Protein 4JM1 (pdb70)

CATH classification: 3.30.300.300

Solvent-accessible surface area: 5187 Å² total

Radius of gyration: 11.24 Å; Cα contacts (8 Å, |Δi|>4): 171; chains: 1; bounding box: 30×22×26 Å

Structure (mmCIF, N/CA/C/O backbone):
data_4JM1
#
_entry.id   4JM1
#
_cell.length_a   37.405
_cell.length_b   45.673
_cell.length_c   48.105
_cell.angle_alpha   90.000
_cell.angle_beta   90.000
_cell.angle_gamma   90.000
#
_symmetry.space_group_name_H-M   'P 21 21 21'
#
loop_
_entity.id
_entity.type
_entity.pdbx_description
1 polymer 'hypothetical protein'
2 non-polymer 1,2-ETHANEDIOL
3 water water
#
loop_
_atom_site.group_PDB
_atom_site.id
_atom_site.type_symbol
_atom_site.label_atom_id
_atom_site.label_alt_id
_atom_site.label_comp_id
_atom_site.label_asym_id
_atom_site.label_entity_id
_atom_site.label_seq_id
_atom_site.pdbx_PDB_ins_code
_atom_site.Cartn_x
_atom_site.Cartn_y
_atom_site.Cartn_z
_atom_site.occupancy
_atom_site.B_iso_or_equiv
_atom_site.auth_seq_id
_atom_site.auth_comp_id
_atom_site.auth_asym_id
_atom_site.auth_atom_id
_atom_site.pdbx_PDB_model_num
ATOM 1 N N . GLY A 1 1 ? 22.084 11.272 6.333 1.00 33.62 0 GLY A N 1
ATOM 2 C CA . GLY A 1 1 ? 23.155 11.825 7.21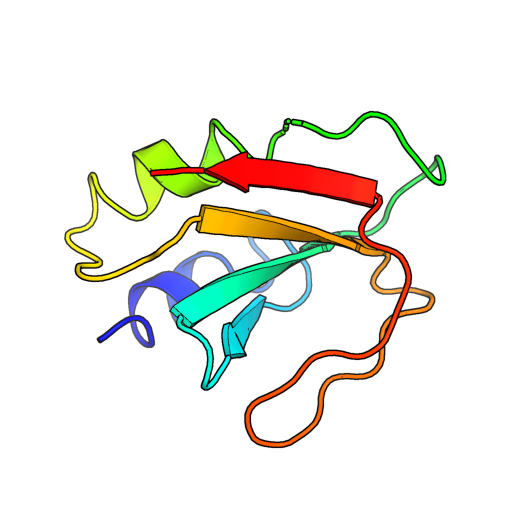0 1.00 29.87 0 GLY A CA 1
ATOM 3 C C . GLY A 1 1 ? 24.497 11.166 6.924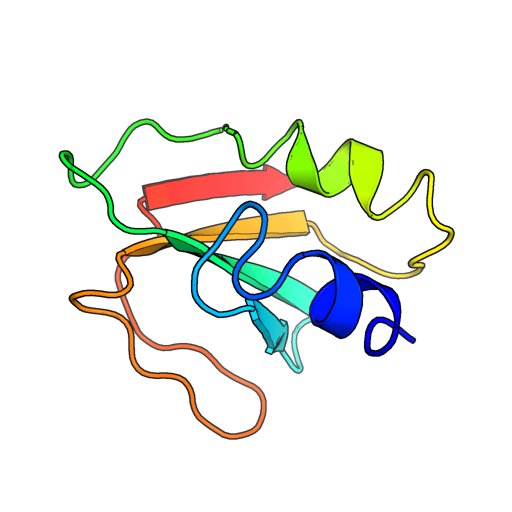 1.00 26.14 0 GLY A C 1
ATOM 4 O O . GLY A 1 1 ? 24.682 10.488 5.916 1.00 27.34 0 GLY A O 1
ATOM 5 N N . ALA A 1 2 ? 25.436 11.359 7.833 1.00 21.74 26 ALA A N 1
ATOM 6 C CA . ALA A 1 2 ? 26.806 10.932 7.631 1.00 16.85 26 ALA A CA 1
ATOM 7 C C . ALA A 1 2 ? 27.173 9.609 8.304 1.00 14.74 26 ALA A C 1
ATOM 8 O O . ALA A 1 2 ? 28.313 9.164 8.175 1.00 13.77 26 ALA A O 1
ATOM 10 N N . ASP A 1 3 ? 26.255 8.996 9.047 1.00 14.94 27 ASP A N 1
ATOM 11 C CA A ASP A 1 3 ? 26.604 7.803 9.848 0.80 15.50 27 ASP A CA 1
ATOM 12 C CA B ASP A 1 3 ? 26.587 7.804 9.845 0.20 15.84 27 ASP A CA 1
ATOM 13 C C . ASP A 1 3 ? 27.157 6.650 9.019 1.00 14.64 27 ASP A C 1
ATOM 14 O O . ASP A 1 3 ? 28.098 6.001 9.433 1.00 14.56 27 ASP A O 1
ATOM 23 N N . LYS A 1 4 ? 26.564 6.372 7.866 1.00 14.97 28 LYS A N 1
ATOM 24 C CA . LYS A 1 4 ? 27.039 5.245 7.070 1.00 13.84 28 LYS A CA 1
ATOM 25 C C . LYS A 1 4 ? 28.444 5.491 6.537 1.00 12.81 28 LYS A C 1
ATOM 26 O O . LYS A 1 4 ? 29.299 4.588 6.566 1.00 13.88 28 LYS A O 1
ATOM 32 N N . TYR A 1 5 ? 28.685 6.714 6.082 1.00 12.12 29 TYR A N 1
ATOM 33 C CA . TYR A 1 5 ? 30.033 7.076 5.629 1.00 10.86 29 TYR A CA 1
ATOM 34 C C . TYR A 1 5 ? 31.057 6.999 6.764 1.00 10.90 29 TYR A C 1
ATOM 35 O O . TYR A 1 5 ? 32.108 6.379 6.609 1.00 11.24 29 TYR A O 1
ATOM 44 N N . ILE A 1 6 ? 30.717 7.596 7.906 1.00 10.24 30 ILE A N 1
ATOM 45 C CA . ILE A 1 6 ? 31.609 7.557 9.065 1.00 10.27 30 ILE A CA 1
ATOM 46 C C . ILE A 1 6 ? 31.917 6.088 9.445 1.00 10.57 30 ILE A C 1
ATOM 47 O O . ILE A 1 6 ? 33.069 5.730 9.729 1.00 10.71 30 ILE A O 1
ATOM 52 N N . ASP A 1 7 ? 30.866 5.259 9.460 1.00 10.58 31 ASP A N 1
ATOM 53 C CA . ASP A 1 7 ? 31.068 3.850 9.826 1.00 12.62 31 ASP A CA 1
ATOM 54 C C . ASP A 1 7 ? 31.889 3.051 8.819 1.00 11.86 31 ASP A C 1
ATOM 55 O O . ASP A 1 7 ? 32.393 1.971 9.139 1.00 12.30 31 ASP A O 1
ATOM 60 N N . THR A 1 8 ? 32.026 3.560 7.600 1.00 11.36 32 THR A N 1
ATOM 61 C CA . THR A 1 8 ? 32.870 2.941 6.584 1.00 11.88 32 THR A CA 1
ATOM 62 C C . THR A 1 8 ? 34.328 3.391 6.675 1.00 11.40 32 THR A C 1
ATOM 63 O O . THR A 1 8 ? 35.227 2.596 6.439 1.00 11.74 32 THR A O 1
ATOM 67 N N . ILE A 1 9 ? 34.565 4.651 7.006 1.00 11.07 33 ILE A N 1
ATOM 68 C CA . ILE A 1 9 ? 35.936 5.144 7.066 1.00 11.13 33 ILE A CA 1
ATOM 69 C C . ILE A 1 9 ? 36.603 4.888 8.424 1.00 10.82 33 ILE A C 1
ATOM 70 O O . ILE A 1 9 ? 37.834 4.895 8.496 1.00 11.43 33 ILE A O 1
ATOM 75 N N . THR A 1 10 ? 35.801 4.708 9.492 1.00 11.07 34 THR A N 1
ATOM 76 C CA . THR A 1 10 ? 36.359 4.543 10.834 1.00 10.27 34 THR A CA 1
ATOM 77 C C . THR A 1 10 ? 37.183 3.261 10.926 1.00 10.46 34 THR A C 1
ATOM 78 O O . THR A 1 10 ? 36.703 2.164 10.672 1.00 12.84 34 THR A O 1
ATOM 82 N N . GLY A 1 11 ? 38.446 3.427 11.323 1.00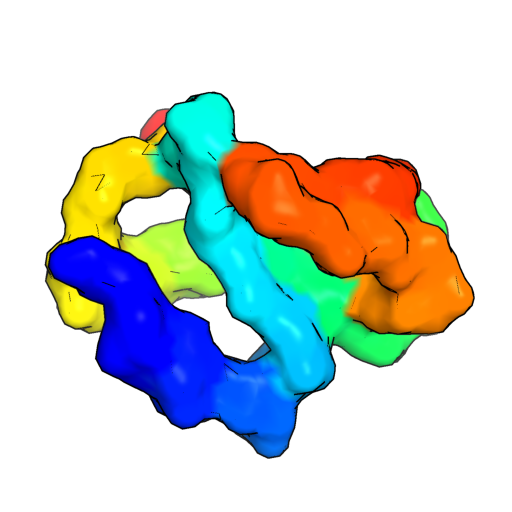 10.79 35 GLY A N 1
ATOM 83 C CA . GLY A 1 11 ? 39.371 2.318 11.349 1.00 11.01 35 GLY A CA 1
ATOM 84 C C . GLY A 1 11 ? 39.806 1.809 10.001 1.00 11.57 35 GLY A C 1
ATOM 85 O O . GLY A 1 11 ? 40.390 0.737 9.911 1.00 12.41 35 GLY A O 1
ATOM 86 N N . PHE A 1 12 ? 39.452 2.535 8.945 1.00 11.98 36 PHE A N 1
ATOM 87 C CA . PHE A 1 12 ? 39.863 2.216 7.587 1.00 10.66 36 PHE A CA 1
ATOM 88 C C . PHE A 1 12 ? 40.874 3.266 7.096 1.00 11.44 36 PHE A C 1
ATOM 89 O O . PHE A 1 12 ? 41.994 2.943 6.788 1.00 15.01 36 PHE A O 1
ATOM 97 N N . SER A 1 13 ? 40.441 4.515 7.049 1.00 11.10 37 SER A N 1
ATOM 98 C CA . SER A 1 13 ? 41.243 5.631 6.569 1.00 11.24 37 SER A CA 1
ATOM 99 C C . SER A 1 13 ? 41.448 6.725 7.634 1.00 12.39 37 SER A C 1
ATOM 100 O O . SER A 1 13 ? 42.095 7.766 7.393 1.00 13.68 37 SER A O 1
ATOM 103 N N . CYS A 1 14 ? 40.897 6.475 8.817 1.00 11.81 38 CYS A N 1
ATOM 104 C CA . CYS A 1 14 ? 41.068 7.333 9.965 1.00 12.02 38 CYS A CA 1
ATOM 105 C C . CYS A 1 14 ? 40.791 6.519 11.219 1.00 12.39 38 CYS A C 1
ATOM 106 O O . CYS A 1 14 ? 40.461 5.329 11.113 1.00 13.17 38 CYS A O 1
ATOM 109 N N . GLU A 1 15 ? 40.996 7.104 12.398 1.00 11.55 39 GLU A N 1
ATOM 110 C CA . GLU A 1 15 ? 40.719 6.401 13.640 1.00 11.31 39 GLU A CA 1
ATOM 111 C C . GLU A 1 15 ? 39.358 6.671 14.237 1.00 12.80 39 GLU A C 1
ATOM 112 O O . GLU A 1 15 ? 38.774 5.772 14.826 1.00 15.33 39 GLU A O 1
ATOM 118 N N . LYS A 1 16 ? 38.848 7.891 14.055 1.00 13.48 40 LYS A N 1
ATOM 119 C CA A LYS A 1 16 ? 37.536 8.288 14.557 0.50 12.99 40 LYS A CA 1
ATOM 120 C CA B LYS A 1 16 ? 37.559 8.335 14.593 0.50 13.03 40 LYS A CA 1
ATOM 121 C C . LYS A 1 16 ? 37.071 9.482 13.721 1.00 12.04 40 LYS A C 1
ATOM 122 O O . LYS A 1 16 ? 37.890 10.218 13.180 1.00 12.58 40 LYS A O 1
ATOM 133 N N . ALA A 1 17 ? 35.762 9.632 13.582 1.00 10.87 41 ALA A N 1
ATOM 134 C CA . ALA A 1 17 ? 35.185 10.759 12.854 1.00 10.95 41 ALA A CA 1
ATOM 135 C C . ALA A 1 17 ? 33.812 11.096 13.408 1.00 10.13 41 ALA A C 1
ATOM 136 O O . ALA A 1 17 ? 33.130 10.241 13.980 1.00 12.46 41 ALA A O 1
ATOM 138 N N . ALA A 1 18 ? 33.387 12.337 13.189 1.00 11.46 42 ALA A N 1
ATOM 139 C CA . ALA A 1 18 ? 32.074 12.788 13.631 1.00 11.90 42 ALA A CA 1
ATOM 140 C C . ALA A 1 18 ? 31.664 14.041 12.889 1.00 11.71 42 ALA A C 1
ATOM 141 O O . ALA A 1 18 ? 32.498 14.893 12.598 1.00 13.63 42 ALA A O 1
ATOM 143 N N . VAL A 1 19 ? 30.375 14.156 12.586 1.00 13.16 43 VAL A N 1
ATOM 144 C CA . VAL A 1 19 ? 29.807 15.442 12.151 1.00 14.16 43 VAL A CA 1
ATOM 145 C C . VAL A 1 19 ? 29.398 16.227 13.385 1.00 14.61 43 VAL A C 1
ATOM 146 O O . VAL A 1 19 ? 28.780 15.710 14.315 1.00 17.59 43 VAL A O 1
ATOM 150 N N . THR A 1 20 ? 29.753 17.497 13.387 1.00 14.72 44 THR A N 1
ATOM 151 C CA . THR A 1 20 ? 29.499 18.358 14.535 1.00 14.69 44 THR A CA 1
ATOM 152 C C . THR A 1 20 ? 28.278 19.237 14.244 1.00 14.36 44 THR A C 1
ATOM 153 O O . THR A 1 20 ? 27.825 19.380 13.083 1.00 16.30 44 THR A O 1
ATOM 157 N N . ASP A 1 21 ? 27.740 19.824 15.313 1.00 16.03 45 ASP A N 1
ATOM 158 C CA . ASP A 1 21 ? 26.489 20.588 15.185 1.00 16.12 45 ASP A CA 1
ATOM 159 C C . ASP A 1 21 ? 26.599 21.776 14.235 1.00 17.01 45 ASP A C 1
ATOM 160 O O . ASP A 1 21 ? 25.622 22.176 13.595 1.00 17.88 45 ASP A O 1
ATOM 165 N N . ASN A 1 22 ? 27.803 22.319 14.112 1.00 15.90 46 ASN A N 1
ATOM 166 C CA . ASN A 1 22 ? 28.033 23.460 13.237 1.00 16.44 46 ASN A CA 1
ATOM 167 C C . ASN A 1 22 ? 28.300 23.070 11.788 1.00 16.44 46 ASN A C 1
ATOM 168 O O . ASN A 1 22 ? 28.633 23.930 10.974 1.00 18.33 46 ASN A O 1
ATOM 173 N N . GLY A 1 23 ? 28.144 21.775 11.464 1.00 16.09 47 GLY A N 1
ATOM 174 C CA . GLY A 1 23 ? 28.149 21.314 10.083 1.00 16.55 47 GLY A CA 1
ATOM 175 C C . GLY A 1 23 ? 29.438 20.831 9.458 1.00 13.95 47 GLY A C 1
ATOM 176 O O . GLY A 1 23 ? 29.477 20.602 8.257 1.00 16.86 47 GLY A O 1
ATOM 177 N N . PHE A 1 24 ? 30.485 20.679 10.261 1.00 12.27 48 PHE A N 1
ATOM 178 C CA . PHE A 1 24 ? 31.745 20.145 9.755 1.00 11.37 48 PHE A CA 1
ATOM 179 C C . PHE A 1 24 ? 31.853 18.649 10.024 1.00 12.29 48 PHE A C 1
ATOM 180 O O . PHE A 1 24 ? 31.357 18.136 11.030 1.00 15.41 48 PHE A O 1
ATOM 188 N N . LEU A 1 25 ? 32.553 17.975 9.128 1.00 11.92 49 LEU A N 1
ATOM 189 C CA . LEU A 1 25 ? 32.958 16.573 9.335 1.00 10.77 49 LEU A CA 1
ATOM 190 C C . LEU A 1 25 ? 34.380 16.610 9.863 1.00 11.50 49 LEU A C 1
ATOM 191 O O . LEU A 1 25 ? 35.286 17.088 9.174 1.00 11.53 49 LEU A O 1
ATOM 196 N N . VAL A 1 26 ? 34.542 16.136 11.091 1.00 10.82 50 VAL A N 1
ATOM 197 C CA . VAL A 1 26 ? 35.822 16.115 11.784 1.00 10.31 50 VAL A CA 1
ATOM 198 C C . VAL A 1 26 ? 36.382 14.692 11.755 1.00 10.36 50 VAL A C 1
ATOM 199 O O . VAL A 1 26 ? 35.670 13.729 12.116 1.00 12.77 50 VAL A O 1
ATOM 203 N N . ILE A 1 27 ? 37.610 14.579 11.252 1.00 11.02 51 ILE A N 1
ATOM 204 C CA . ILE A 1 27 ? 38.274 13.307 11.060 1.00 11.06 51 ILE A CA 1
ATOM 205 C C . ILE A 1 27 ? 39.591 13.300 11.832 1.00 10.66 51 ILE A C 1
ATOM 206 O O . ILE A 1 27 ? 40.446 14.161 11.609 1.00 11.49 51 ILE A O 1
ATOM 211 N N . ALA A 1 28 ? 39.735 12.305 12.713 1.00 11.10 52 ALA A N 1
ATOM 212 C CA . ALA A 1 28 ? 40.910 12.171 13.576 1.00 10.15 52 ALA A CA 1
ATOM 213 C C . ALA A 1 28 ? 41.827 11.088 13.005 1.00 11.59 52 ALA A C 1
ATOM 214 O O . ALA A 1 28 ? 41.396 9.954 12.786 1.00 12.47 52 ALA A O 1
ATOM 216 N N . ILE A 1 29 ? 43.088 11.459 12.791 1.00 12.12 53 ILE A N 1
ATOM 217 C CA . ILE A 1 29 ? 44.122 10.582 12.257 1.00 12.19 53 ILE A CA 1
ATOM 218 C C . ILE A 1 29 ? 45.316 10.485 13.221 1.00 12.92 53 ILE A C 1
ATOM 219 O O . ILE A 1 29 ? 45.486 11.313 14.138 1.00 12.31 53 ILE A O 1
ATOM 224 N N . ASP A 1 30 ? 46.124 9.435 13.032 1.00 14.82 54 ASP A N 1
ATOM 225 C CA . ASP A 1 30 ? 47.350 9.295 13.806 1.00 16.78 54 ASP A CA 1
ATOM 226 C C . ASP A 1 30 ? 48.459 10.148 13.164 1.00 17.50 54 ASP A C 1
ATOM 227 O O . ASP A 1 30 ? 49.321 9.650 12.435 1.00 19.63 54 ASP A O 1
ATOM 232 N N . ALA A 1 31 ? 48.413 11.446 13.427 1.00 15.18 55 ALA A N 1
ATOM 233 C CA . ALA A 1 31 ? 49.252 12.411 12.731 1.00 16.02 55 ALA A CA 1
ATOM 234 C C . ALA A 1 31 ? 50.671 12.439 13.286 1.00 15.86 55 ALA A C 1
ATOM 235 O O . ALA A 1 31 ? 50.876 12.412 14.483 1.00 20.04 55 ALA A O 1
ATOM 237 N N . ASP A 1 32 ? 51.629 12.568 12.377 1.00 18.03 56 ASP A N 1
ATOM 238 C CA . ASP A 1 32 ? 53.042 12.769 12.746 1.00 21.46 56 ASP A CA 1
ATOM 239 C C . ASP A 1 32 ? 53.404 14.251 12.935 1.00 22.65 56 ASP A C 1
ATOM 240 O O . ASP A 1 32 ? 54.443 14.572 13.535 1.00 24.59 56 ASP A O 1
ATOM 245 N N . SER A 1 33 ? 52.564 15.147 12.425 1.00 21.08 57 SER A N 1
ATOM 246 C CA . SER A 1 33 ? 52.817 16.599 12.441 1.00 21.53 57 SER A CA 1
ATOM 247 C C . SER A 1 33 ? 51.612 17.335 13.002 1.00 18.47 57 SER A C 1
ATOM 248 O O . SER A 1 33 ? 50.519 16.780 13.074 1.00 17.97 57 SER A O 1
ATOM 251 N N . ASP A 1 34 ? 51.797 18.595 13.392 1.00 18.19 58 ASP A N 1
ATOM 252 C CA . ASP A 1 34 ? 50.701 19.374 14.021 1.00 19.45 58 ASP A CA 1
ATOM 253 C C . ASP A 1 34 ? 50.074 20.408 13.076 1.00 16.73 58 ASP A C 1
ATOM 254 O O . ASP A 1 34 ? 49.320 21.285 13.504 1.00 17.91 58 ASP A O 1
ATOM 259 N N . SER A 1 35 ? 50.377 20.281 11.787 1.00 16.55 59 SER A N 1
ATOM 260 C CA . SER A 1 35 ? 49.821 21.153 10.774 1.00 15.60 59 SER A CA 1
ATOM 261 C C . SER A 1 35 ? 50.094 20.540 9.408 1.00 15.27 59 SER A C 1
ATOM 262 O O . SER A 1 35 ? 50.844 19.560 9.293 1.00 16.00 59 SER A O 1
ATOM 265 N N . GLY A 1 36 ? 49.436 21.078 8.385 1.00 13.83 60 GLY A N 1
ATOM 266 C CA . GLY A 1 36 ? 49.754 20.739 7.019 1.00 14.77 60 GLY A CA 1
ATOM 267 C C . GLY A 1 36 ? 48.919 19.683 6.324 1.00 14.42 60 GLY A C 1
ATOM 268 O O . GLY A 1 36 ? 49.348 19.144 5.315 1.00 15.16 60 GLY A O 1
ATOM 269 N N . TYR A 1 37 ? 47.724 19.409 6.832 1.00 12.06 61 TYR A N 1
ATOM 270 C CA . TYR A 1 37 ? 46.895 18.331 6.301 1.00 11.54 61 TYR A CA 1
ATOM 271 C C . TYR A 1 37 ? 45.707 18.819 5.456 1.00 10.74 61 TYR A C 1
ATOM 272 O O . TYR A 1 37 ? 44.702 18.106 5.287 1.00 11.60 61 TYR A O 1
ATOM 281 N N . ASP A 1 38 ? 45.833 19.996 4.854 1.00 11.24 62 ASP A N 1
ATOM 282 C CA . ASP A 1 38 ? 44.724 20.491 4.059 1.00 11.09 62 ASP A CA 1
ATOM 283 C C . ASP A 1 38 ? 44.403 19.579 2.874 1.00 11.06 62 ASP A C 1
ATOM 284 O O . ASP A 1 38 ? 43.252 19.483 2.484 1.00 11.79 62 ASP A O 1
ATOM 297 N N . LEU A 1 40 ? 44.660 16.339 2.551 1.00 10.70 64 LEU A N 1
ATOM 298 C CA . LEU A 1 40 ? 43.893 15.214 3.090 1.00 10.76 64 LEU A CA 1
ATOM 299 C C . LEU A 1 40 ? 42.453 15.624 3.369 1.00 11.25 64 LEU A C 1
ATOM 300 O O . LEU A 1 40 ? 41.514 14.910 2.979 1.00 10.38 64 LEU A O 1
ATOM 305 N N . 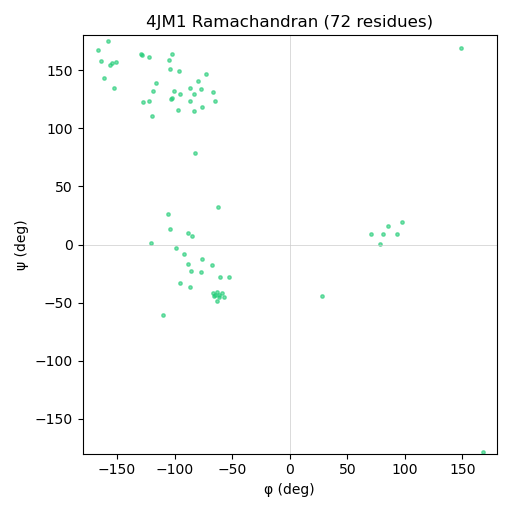ALA A 1 41 ? 42.272 16.794 3.970 1.00 10.62 65 ALA A N 1
ATOM 306 C CA . ALA A 1 41 ? 40.933 17.298 4.250 1.00 9.53 65 ALA A CA 1
ATOM 307 C C . ALA A 1 41 ? 40.121 17.433 2.975 1.00 10.60 65 ALA A C 1
ATOM 308 O O . ALA A 1 41 ? 38.959 17.045 2.929 1.00 11.87 65 ALA A O 1
ATOM 310 N N . SER A 1 42 ? 40.760 17.942 1.911 1.00 10.72 66 SER A N 1
ATOM 311 C CA A SER A 1 42 ? 40.040 18.139 0.657 0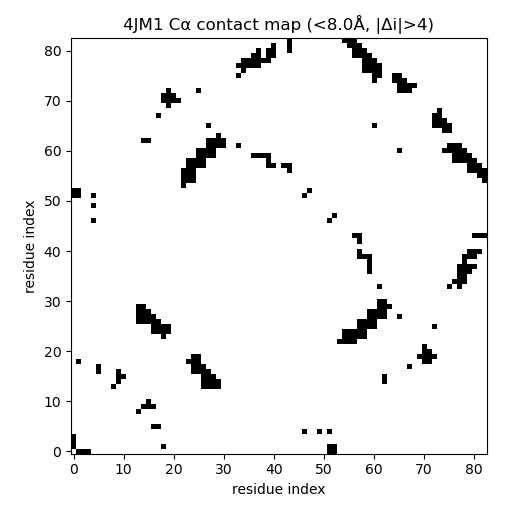.50 10.23 66 SER A CA 1
ATOM 312 C CA B SER A 1 42 ? 40.075 18.142 0.633 0.50 11.49 66 SER A CA 1
ATOM 313 C C . SER A 1 42 ? 39.669 16.801 0.019 1.00 10.74 66 SER A C 1
ATOM 314 O O . SER A 1 42 ? 38.577 16.650 -0.546 1.00 11.17 66 SER A O 1
ATOM 319 N N . GLN A 1 43 ? 40.552 15.818 0.124 1.00 10.26 67 GLN A N 1
ATOM 320 C CA . GLN A 1 43 ? 40.239 14.483 -0.404 1.00 11.21 67 GLN A CA 1
ATOM 321 C C . GLN A 1 43 ? 39.070 13.832 0.340 1.00 10.34 67 GLN A C 1
ATOM 322 O O . GLN A 1 43 ? 38.189 13.230 -0.289 1.00 11.17 67 GLN A O 1
ATOM 328 N N . PHE A 1 44 ? 39.067 13.942 1.661 1.00 10.28 68 PHE A N 1
ATOM 329 C CA . PHE A 1 44 ? 37.964 13.435 2.438 1.00 9.75 68 PHE A CA 1
ATOM 330 C C . PHE A 1 44 ? 36.649 14.163 2.105 1.00 9.76 68 PHE A C 1
ATOM 331 O O . PHE A 1 44 ? 35.580 13.553 2.031 1.00 10.86 68 PHE A O 1
ATOM 339 N N . LEU A 1 45 ? 36.712 15.486 1.936 1.00 9.36 69 LEU A N 1
ATOM 340 C CA . LEU A 1 45 ? 35.479 16.228 1.611 1.00 10.72 69 LEU A CA 1
ATOM 341 C C . LEU A 1 45 ? 34.903 15.755 0.286 1.00 11.61 69 LEU A C 1
ATOM 342 O O . LEU A 1 45 ? 33.711 15.508 0.163 1.00 13.03 69 LEU A O 1
ATOM 347 N N . GLU A 1 46 ? 35.766 15.602 -0.710 1.00 10.45 70 GLU A N 1
ATOM 348 C CA . GLU A 1 46 ? 35.314 15.110 -2.010 1.00 11.59 70 GLU A CA 1
ATOM 349 C C . GLU A 1 46 ? 34.717 13.703 -1.908 1.00 11.27 70 GLU A C 1
ATOM 350 O O . GLU A 1 46 ? 33.686 13.395 -2.531 1.00 12.94 70 GLU A O 1
ATOM 356 N N . GLU A 1 47 ? 35.367 12.832 -1.154 1.00 11.15 71 GLU A N 1
ATOM 357 C CA . GLU A 1 47 ? 34.881 11.469 -1.010 1.00 11.92 71 GLU A CA 1
ATOM 358 C C . GLU A 1 47 ? 33.550 11.412 -0.283 1.00 10.54 71 GLU A C 1
ATOM 359 O O . GLU A 1 47 ? 32.665 10.679 -0.698 1.00 10.95 71 GLU A O 1
ATOM 365 N N . ALA A 1 48 ? 33.406 12.174 0.805 1.00 10.55 72 ALA A N 1
ATOM 366 C CA . ALA A 1 48 ? 32.157 12.213 1.550 1.00 10.14 72 ALA A CA 1
ATOM 367 C C . ALA A 1 48 ? 31.017 12.631 0.583 1.00 11.28 72 ALA A C 1
ATOM 368 O O . ALA A 1 48 ? 29.966 12.026 0.594 1.00 11.75 72 ALA A O 1
ATOM 370 N N A LYS A 1 49 ? 31.237 13.677 -0.212 0.50 11.37 73 LYS A N 1
ATOM 371 N N B LYS A 1 49 ? 31.254 13.683 -0.207 0.50 11.66 73 LYS A N 1
ATOM 372 C CA A LYS A 1 49 ? 30.204 14.141 -1.116 0.50 12.98 73 LYS A CA 1
ATOM 373 C CA B LYS A 1 49 ? 30.261 14.173 -1.147 0.50 13.52 73 LYS A CA 1
ATOM 374 C C A LYS A 1 49 ? 29.922 13.092 -2.198 0.50 12.98 73 LYS A C 1
ATOM 375 C C B LYS A 1 49 ? 29.933 13.097 -2.187 0.50 13.31 73 LYS A C 1
ATOM 376 O O A LYS A 1 49 ? 28.752 12.884 -2.582 0.50 14.15 73 LYS A O 1
ATOM 377 O O B LYS A 1 49 ? 28.751 12.878 -2.528 0.50 14.39 73 LYS A O 1
ATOM 388 N N . LYS A 1 50 ? 30.980 12.426 -2.681 1.00 12.29 74 LYS A N 1
ATOM 389 C CA A LYS A 1 50 ? 30.797 11.366 -3.687 0.50 13.13 74 LYS A CA 1
ATOM 390 C CA B LYS A 1 50 ? 30.812 11.345 -3.678 0.50 13.23 74 LYS A CA 1
ATOM 391 C C . LYS A 1 50 ? 29.931 10.215 -3.137 1.00 12.59 74 LYS A C 1
ATOM 392 O O . LYS A 1 50 ? 29.168 9.601 -3.880 1.00 13.36 74 LYS A O 1
ATOM 403 N N . GLU A 1 51 ? 30.045 9.948 -1.842 1.00 12.02 75 GLU A N 1
ATOM 404 C CA . GLU A 1 51 ? 29.266 8.912 -1.177 1.00 12.40 75 GLU A CA 1
ATOM 405 C C . GLU A 1 51 ? 27.925 9.435 -0.675 1.00 13.24 75 GLU A C 1
ATOM 406 O O . GLU A 1 51 ? 27.207 8.725 0.039 1.00 14.57 75 GLU A O 1
ATOM 412 N N . GLY A 1 52 ? 27.561 10.658 -1.083 1.00 13.76 76 GLY A N 1
ATOM 413 C CA . GLY A 1 52 ? 26.249 11.201 -0.850 1.00 14.94 76 GLY A CA 1
ATOM 414 C C . GLY A 1 52 ? 26.009 11.887 0.478 1.00 14.24 76 GLY A C 1
ATOM 415 O O . GLY A 1 52 ? 24.857 12.148 0.834 1.00 14.79 76 GLY A O 1
ATOM 416 N N . VAL A 1 53 ? 27.076 12.220 1.191 1.00 12.21 77 VAL A N 1
ATOM 417 C CA . VAL A 1 53 ? 26.922 13.007 2.407 1.00 12.42 77 VAL A CA 1
ATOM 418 C C . VAL A 1 53 ? 26.654 14.447 2.005 1.00 13.01 77 VAL A C 1
ATOM 419 O O . VAL A 1 53 ? 27.497 15.066 1.396 1.00 18.49 77 VAL A O 1
ATOM 423 N N . SER A 1 54 ? 25.496 14.949 2.392 1.00 16.02 78 SER A N 1
ATOM 424 C CA . SER A 1 54 ? 25.067 16.298 2.035 1.00 17.10 78 SER A CA 1
ATOM 425 C C . SER A 1 54 ? 25.202 17.225 3.226 1.00 18.66 78 SER A C 1
ATOM 426 O O . SER A 1 54 ? 25.284 16.791 4.372 1.00 20.92 78 SER A O 1
ATOM 429 N N . GLY A 1 55 ? 25.262 18.510 2.918 1.00 19.87 79 GLY A N 1
ATOM 430 C CA . GLY A 1 55 ? 25.182 19.564 3.902 1.00 20.72 79 GLY A CA 1
ATOM 431 C C . GLY A 1 55 ? 26.460 19.885 4.645 1.00 18.76 79 GLY A C 1
ATOM 432 O O . GLY A 1 55 ? 26.413 20.640 5.627 1.00 21.54 79 GLY A O 1
ATOM 433 N N . LEU A 1 56 ? 27.591 19.321 4.230 1.00 15.20 80 LEU A N 1
ATOM 434 C CA . LEU A 1 56 ? 28.817 19.569 4.967 1.00 14.80 80 LEU A CA 1
ATOM 435 C C . LEU A 1 56 ? 29.340 20.952 4.618 1.00 15.08 80 LEU A C 1
ATOM 436 O O . LEU A 1 56 ? 29.426 21.314 3.458 1.00 18.13 80 LEU A O 1
ATOM 441 N N . LYS A 1 57 ? 29.729 21.699 5.637 1.00 14.14 81 LYS A N 1
ATOM 442 C CA . LYS A 1 57 ? 30.459 22.958 5.437 1.00 15.09 81 LYS A CA 1
ATOM 443 C C . LYS A 1 57 ? 31.914 22.733 5.091 1.00 14.27 81 LYS A C 1
ATOM 444 O O . LYS A 1 57 ? 32.560 23.592 4.501 1.00 15.86 81 LYS A O 1
ATOM 450 N N . GLY A 1 58 ? 32.443 21.566 5.472 1.00 13.46 82 GLY A N 1
ATOM 451 C CA . GLY A 1 58 ? 33.826 21.286 5.193 1.00 11.87 82 GLY A CA 1
ATOM 452 C C . GLY A 1 58 ? 34.260 20.067 5.979 1.00 11.56 82 GLY A C 1
ATOM 453 O O . GLY A 1 58 ? 33.452 19.470 6.687 1.00 12.47 82 GLY A O 1
ATOM 454 N N . VAL A 1 59 ? 35.532 19.707 5.831 1.00 11.28 83 VAL A N 1
ATOM 455 C CA . VAL A 1 59 ? 36.207 18.684 6.627 1.00 10.83 83 VAL A CA 1
ATOM 456 C C . VAL A 1 59 ? 37.323 19.343 7.424 1.00 11.39 83 VAL A C 1
ATOM 457 O O . VAL A 1 59 ? 38.063 20.207 6.896 1.00 11.10 83 VAL A O 1
ATOM 461 N N . LEU A 1 60 ? 37.439 18.906 8.681 1.00 9.41 84 LEU A N 1
ATOM 462 C CA . LEU A 1 60 ? 38.495 19.314 9.586 1.00 9.14 84 LEU A 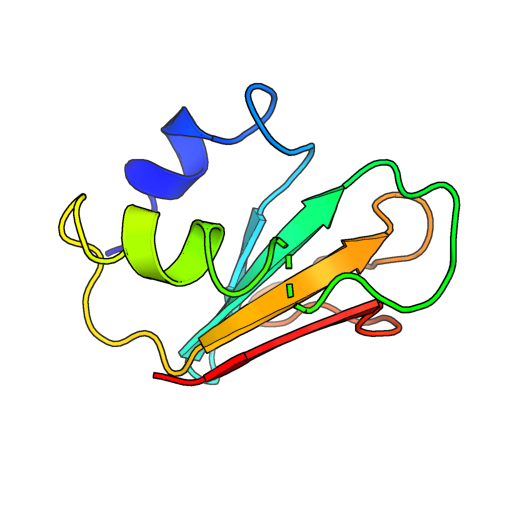CA 1
ATOM 463 C C . LEU A 1 60 ? 39.268 18.064 9.967 1.00 9.82 84 LEU A C 1
ATOM 464 O O . LEU A 1 60 ? 38.655 17.063 10.355 1.00 11.70 84 LEU A O 1
ATOM 469 N N . ILE A 1 61 ? 40.600 18.130 9.890 1.00 10.14 85 ILE A N 1
ATOM 470 C CA . ILE A 1 61 ? 41.466 17.062 10.368 1.00 9.45 85 ILE A CA 1
ATOM 471 C C . ILE A 1 61 ? 42.017 17.426 11.736 1.00 9.36 85 ILE A C 1
ATOM 472 O O . ILE A 1 61 ? 42.445 18.552 11.950 1.00 10.71 85 ILE A O 1
ATOM 477 N N . VAL A 1 62 ? 41.933 16.474 12.661 1.00 10.01 86 VAL A N 1
ATOM 478 C CA . VAL A 1 62 ? 42.531 16.602 13.969 1.00 9.59 86 VAL A CA 1
ATOM 479 C C . VAL A 1 62 ? 43.400 15.361 14.268 1.00 10.84 86 VAL A C 1
ATOM 480 O O . VAL A 1 62 ? 43.315 14.336 13.577 1.00 11.47 86 VAL A O 1
ATOM 484 N N . ASP A 1 63 ? 44.285 15.503 15.265 1.00 11.24 87 ASP A N 1
ATOM 485 C CA . ASP A 1 63 ? 45.141 14.389 15.706 1.00 12.65 87 ASP A CA 1
ATOM 486 C C . ASP A 1 63 ? 44.371 13.587 16.741 1.00 12.66 87 ASP A C 1
ATOM 487 O O . ASP A 1 63 ? 43.962 14.131 17.766 1.00 13.07 87 ASP A O 1
ATOM 492 N N . ILE A 1 64 ? 44.206 12.285 16.480 1.00 12.28 88 ILE A N 1
ATOM 493 C CA . ILE A 1 64 ? 43.578 11.371 17.438 1.00 13.05 88 ILE A CA 1
ATOM 494 C C . ILE A 1 64 ? 44.232 11.423 18.841 1.00 14.36 88 ILE A C 1
ATOM 495 O O . ILE A 1 64 ? 43.568 11.191 19.857 1.00 15.63 88 ILE A O 1
ATOM 500 N N . LYS A 1 65 ? 45.512 11.769 18.879 1.00 14.33 89 LYS A N 1
ATOM 501 C CA . LYS A 1 65 ? 46.257 11.788 20.135 1.00 16.14 89 LYS A CA 1
ATOM 502 C C . LYS A 1 65 ? 45.947 12.985 21.015 1.00 17.63 89 LYS A C 1
ATOM 503 O O . LYS A 1 65 ? 46.343 13.000 22.192 1.00 22.02 89 LYS A O 1
ATOM 509 N N . ASN A 1 66 ? 45.267 14.002 20.498 1.00 19.66 90 ASN A N 1
ATOM 510 C CA A ASN A 1 66 ? 45.009 15.242 21.232 0.30 20.61 90 ASN A CA 1
ATOM 511 C CA B ASN A 1 66 ? 44.915 15.094 21.401 0.70 19.71 90 ASN A CA 1
ATOM 512 C C . ASN A 1 66 ? 43.508 15.651 21.286 1.00 20.45 90 ASN A C 1
ATOM 513 O O . ASN A 1 66 ? 43.064 16.384 22.165 1.00 24.28 90 ASN A O 1
ATOM 522 N N . ALA A 1 67 ? 42.755 15.229 20.298 1.00 16.48 91 ALA A N 1
ATOM 523 C CA . ALA A 1 67 ? 41.401 15.690 20.110 1.00 15.84 91 ALA A CA 1
ATOM 524 C C . ALA A 1 67 ? 40.466 15.092 21.157 1.00 14.25 91 ALA A C 1
ATOM 525 O O . ALA A 1 67 ? 40.628 13.920 21.542 1.00 17.73 91 ALA A O 1
ATOM 527 N N . LYS A 1 68 ? 39.451 15.863 21.552 1.00 15.06 92 LYS A N 1
ATOM 528 C CA . LYS A 1 68 ? 38.410 15.374 22.462 1.00 16.54 92 LYS A CA 1
ATOM 529 C C . LYS A 1 68 ? 37.056 15.439 21.794 1.00 15.68 92 LYS A C 1
ATOM 530 O O . LYS A 1 68 ? 36.533 16.521 21.545 1.00 16.47 92 LYS A O 1
ATOM 533 N N . PHE A 1 69 ? 36.495 14.273 21.493 1.00 15.54 93 PHE A N 1
ATOM 534 C CA . PHE A 1 69 ? 35.177 14.181 20.865 1.00 14.65 93 PHE A CA 1
ATOM 535 C C . PHE A 1 69 ? 34.136 14.291 21.971 1.00 16.84 93 PHE A C 1
ATOM 536 O O . PHE A 1 69 ? 34.227 13.576 22.996 1.00 21.02 93 PHE A O 1
ATOM 544 N N . GLU A 1 70 ? 33.175 15.180 21.765 1.00 17.25 94 GLU A N 1
ATOM 545 C CA A GLU A 1 70 ? 32.052 15.413 22.673 0.50 19.32 94 GLU A CA 1
ATOM 546 C CA B GLU A 1 70 ? 32.032 15.237 22.681 0.50 19.20 94 GLU A CA 1
ATOM 547 C C . GLU A 1 70 ? 30.754 15.324 21.877 1.00 20.76 94 GLU A C 1
ATOM 548 O O . GLU A 1 70 ? 30.790 15.245 20.670 1.00 19.54 94 GLU A O 1
ATOM 559 N N . GLN A 1 71 ? 29.602 15.393 22.536 1.00 24.53 95 GLN A N 1
ATOM 560 C CA A GLN A 1 71 ? 28.348 15.430 21.786 0.70 25.80 95 GLN A CA 1
ATOM 561 C CA B GLN A 1 71 ? 28.331 15.461 21.812 0.30 25.72 95 GLN A CA 1
ATOM 562 C C . GLN A 1 71 ? 28.283 16.754 21.003 1.00 24.23 95 GLN A C 1
ATOM 563 O O . GLN A 1 71 ? 28.332 17.845 21.568 1.00 25.44 95 GLN A O 1
ATOM 574 N N . GLY A 1 72 ? 28.217 16.634 19.683 1.00 22.33 96 GLY A N 1
ATOM 575 C CA . GLY A 1 72 ? 28.049 17.788 18.807 1.00 19.84 96 GLY A CA 1
ATOM 576 C C . GLY A 1 72 ? 29.272 18.646 18.510 1.00 16.15 96 GLY A C 1
ATOM 577 O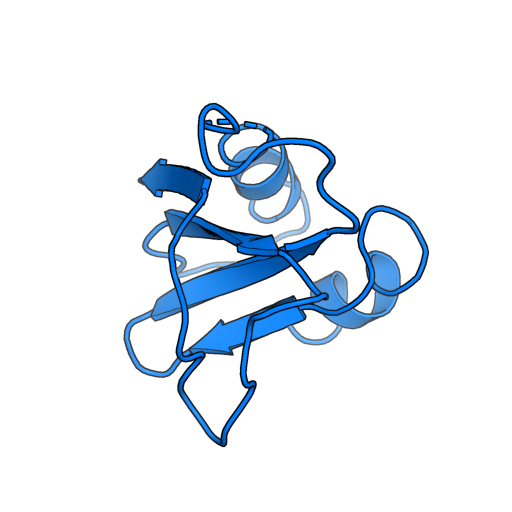 O . GLY A 1 72 ? 29.139 19.614 17.795 1.00 16.81 96 GLY A O 1
ATOM 578 N N . ALA A 1 73 ? 30.435 18.292 19.070 1.00 15.46 97 ALA A N 1
ATOM 579 C CA . ALA A 1 73 ? 31.661 19.109 18.919 1.00 14.24 97 ALA A CA 1
ATOM 580 C C . ALA A 1 73 ? 32.925 18.286 19.120 1.00 15.35 97 ALA A C 1
ATOM 581 O O . ALA A 1 73 ? 32.909 17.237 19.778 1.00 15.70 97 ALA A O 1
ATOM 583 N N . VAL A 1 74 ? 34.014 18.741 18.514 1.00 13.94 98 VAL A N 1
ATOM 584 C CA . VAL A 1 74 ? 35.318 18.144 18.745 1.00 13.28 98 VAL A CA 1
ATOM 585 C C . VAL A 1 74 ? 36.299 19.246 19.135 1.00 13.40 98 VAL A C 1
ATOM 586 O O . VAL A 1 74 ? 36.508 20.223 18.391 1.00 13.65 98 VAL A O 1
ATOM 590 N N . VAL A 1 75 ? 36.901 19.092 20.301 1.00 12.67 99 VAL A N 1
ATOM 591 C CA . VAL A 1 75 ? 37.839 20.079 20.828 1.00 13.48 99 VAL A CA 1
ATOM 592 C C . VAL A 1 75 ? 39.280 19.687 20.478 1.00 14.09 99 VAL A C 1
ATOM 593 O O . VAL A 1 75 ? 39.705 18.543 20.695 1.00 17.00 99 VAL A O 1
ATOM 597 N N . GLY A 1 76 ? 40.039 20.621 19.919 1.00 13.77 100 GLY A N 1
ATOM 598 C CA . GLY A 1 76 ? 41.452 20.399 19.634 1.00 14.98 100 GLY A CA 1
ATOM 599 C C . GLY A 1 76 ? 41.937 21.146 18.414 1.00 13.96 100 GLY A C 1
ATOM 600 O O . GLY A 1 76 ? 41.142 21.668 17.610 1.00 14.78 100 GLY A O 1
ATOM 601 N N . LYS A 1 77 ? 43.247 21.152 18.240 1.00 12.68 101 LYS A N 1
ATOM 602 C CA . LYS A 1 77 ? 43.821 21.863 17.113 1.00 13.14 101 LYS A CA 1
ATOM 603 C C . LYS A 1 77 ? 43.404 21.184 15.796 1.00 11.19 101 LYS A C 1
ATOM 604 O O . LYS A 1 77 ? 43.496 19.967 15.647 1.00 12.03 101 LYS A O 1
ATOM 610 N N . ARG A 1 78 ? 42.933 21.992 14.851 1.00 11.04 102 ARG A N 1
ATOM 611 C CA . ARG A 1 78 ? 42.671 21.546 13.495 1.00 10.48 102 ARG A CA 1
ATOM 612 C C . ARG A 1 78 ? 43.994 21.603 12.734 1.00 11.12 102 ARG A C 1
ATOM 613 O O . ARG A 1 78 ? 44.562 22.683 12.513 1.00 13.37 102 ARG A O 1
ATOM 621 N N . ILE A 1 79 ? 44.463 20.426 12.332 1.00 9.98 103 ILE A N 1
ATOM 622 C CA . ILE A 1 79 ? 45.728 20.261 11.627 1.00 10.73 103 ILE A CA 1
ATOM 623 C C . ILE A 1 79 ? 45.604 20.308 10.113 1.00 9.78 103 ILE A C 1
ATOM 624 O O . ILE A 1 79 ? 46.603 20.302 9.380 1.00 11.73 103 ILE A O 1
ATOM 629 N N . GLY A 1 80 ? 44.366 20.318 9.626 1.00 10.42 104 GLY A N 1
ATOM 630 C CA . GLY A 1 80 ? 44.076 20.498 8.218 1.00 12.50 104 GLY A CA 1
ATOM 631 C C . GLY A 1 80 ? 42.604 20.848 8.065 1.00 10.34 104 GLY A C 1
ATOM 632 O O . GLY A 1 80 ? 41.792 20.543 8.937 1.00 10.75 104 GLY A O 1
ATOM 633 N N . LYS A 1 81 ? 42.249 21.488 6.945 1.00 10.94 105 LYS A N 1
ATOM 634 C CA . LYS A 1 81 ? 40.888 21.885 6.697 1.00 11.61 105 LYS A CA 1
ATOM 635 C C . LYS A 1 81 ? 40.628 22.006 5.215 1.00 10.78 105 LYS A C 1
ATOM 636 O O . LYS A 1 81 ? 41.566 22.238 4.427 1.00 12.99 105 LYS A O 1
ATOM 642 N N . ALA A 1 82 ? 39.359 21.877 4.852 1.00 10.81 106 ALA A N 1
ATOM 643 C CA . ALA A 1 82 ? 38.858 22.082 3.486 1.00 11.75 106 ALA A CA 1
ATOM 644 C C . ALA A 1 82 ? 37.403 22.516 3.579 1.00 11.54 106 ALA A C 1
ATOM 645 O O . ALA A 1 82 ? 36.618 21.917 4.315 1.00 13.82 106 ALA A O 1
ATOM 647 N N . TYR A 1 83 ? 37.036 23.548 2.809 1.00 13.64 107 TYR A N 1
ATOM 648 C CA . TYR A 1 83 ? 35.670 24.059 2.772 1.00 14.17 107 TYR A CA 1
ATOM 649 C C . TYR A 1 83 ? 34.923 23.647 1.519 1.00 16.59 107 TYR A C 1
ATOM 650 O O . TYR A 1 83 ? 35.528 23.476 0.468 1.00 18.79 107 TYR A O 1
ATOM 659 N N . LYS A 1 84 ? 33.614 23.528 1.668 1.00 19.78 108 LYS A N 1
ATOM 660 C CA . LYS A 1 84 ? 32.650 23.272 0.564 1.00 27.08 108 LYS A CA 1
ATOM 661 C C . LYS A 1 84 ? 32.818 24.236 -0.613 1.00 31.74 108 LYS A C 1
ATOM 662 O O . LYS A 1 84 ? 33.139 25.413 -0.427 1.00 33.23 108 LYS A O 1
#

Organism: Parabacteroides distasonis (strain ATCC 8503 / DSM 20701 / CIP 104284 / JCM 5825 / NCTC 11152) (NCBI:txid435591)

InterPro domains:
  IPR054102 BDI_0842-like [PF21903] (21-108)

B-factor: mean 18.92, std 9.12, range [9.14, 55.44]

Secondary structure (DSSP, 8-state):
--HHHHHHHBTTTBSEEEE-TTSEEEEEE--SSSS----HHHHHHHHHHTT-----EEEEEETTT-EEETTEE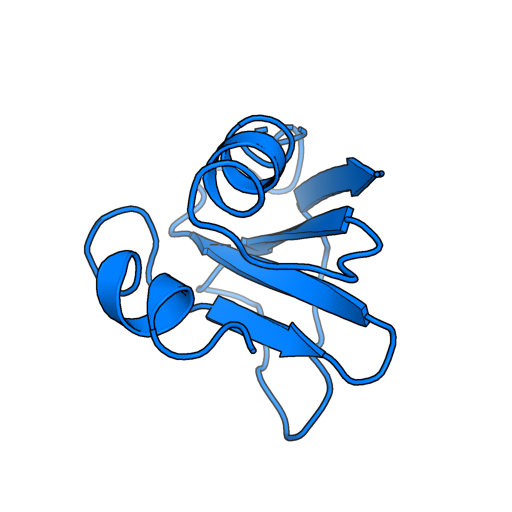ES-EEEEEE-

Sequence (83 aa):
GADDKYIDTITGFSCEKKAAVTDNGFLVIAIDADSDSGYDLASSQFLEEAKKKKEGVSGLKGVLIVDIKNNAKFEEQQGAVVGKRIGKAYK

Nearest PDB structures (foldseek):
  4jm1-assembly1_A  TM=1.012E+00  e=8.518E-16  Parabacteroides distasonis ATCC 8503
  5xsp-assembly1_B  TM=4.279E-01  e=1.282E+00  Staphylococcus aureus
  3gr0-assembly2_B  TM=4.885E-01  e=5.559E+00  Salmonella enterica subsp. enterica serovar Typhimurium
  4g1i-assembly1_A  TM=4.855E-01  e=7.760E+00  Salmonella enterica subsp. enterica serovar Typhimurium
  4g1i-assembly2_B  TM=5.099E-01  e=8.295E+00  Salmonella enterica subsp. enterica serovar Typhimurium

Foldseek 3Di:
DCVVVQVVCCVPVAPHWDQAQVAEIETAHQDPDQADPLCQVVVVVVSVVVPNPRHQGYFYDHPVDWDDDHRDIDDRGRHIDGD